Protein AF-A0A7J9ZLB7-F1 (afdb_monomer_lite)

Foldseek 3Di:
DPDQLVVVLVVLVVVVVVCLVPFPDDDDDDDDDCVPCVDPRNVVSCVVSVVVQVVDPPDDDDDPVVVVVVLCVVAPPPDPDDGDDD

Structure (mmCIF, N/CA/C/O backbone):
data_AF-A0A7J9ZLB7-F1
#
_entry.id   AF-A0A7J9ZLB7-F1
#
loop_
_atom_site.group_PDB
_atom_site.id
_atom_site.type_symbol
_atom_site.label_atom_id
_atom_site.label_alt_id
_atom_site.label_comp_id
_atom_site.label_asym_id
_atom_site.label_entity_id
_atom_site.label_seq_id
_atom_site.pdbx_PDB_ins_code
_atom_site.Cartn_x
_atom_site.Cartn_y
_atom_site.Cartn_z
_atom_site.occupancy
_atom_site.B_iso_or_equiv
_atom_site.auth_seq_id
_atom_site.auth_comp_id
_atom_site.auth_asym_id
_atom_site.auth_atom_id
_atom_site.pdbx_PDB_model_num
ATOM 1 N N . GLY A 1 1 ? 12.714 -11.458 -8.747 1.00 62.91 1 GLY A N 1
ATOM 2 C CA . GLY A 1 1 ? 12.084 -12.674 -9.291 1.00 62.91 1 GLY A CA 1
ATOM 3 C C . GLY A 1 1 ? 12.255 -12.715 -10.795 1.00 62.91 1 GLY A C 1
ATOM 4 O O . GLY A 1 1 ? 12.513 -11.672 -11.384 1.00 62.91 1 GLY A O 1
ATOM 5 N N . PHE A 1 2 ? 12.149 -13.901 -11.392 1.00 79.69 2 PHE A N 1
ATOM 6 C CA . PHE A 1 2 ? 12.157 -14.089 -12.851 1.00 79.69 2 PHE A CA 1
ATOM 7 C C . PHE A 1 2 ? 10.747 -14.029 -13.470 1.00 79.69 2 PHE A C 1
ATOM 9 O O . PHE A 1 2 ? 10.616 -14.066 -14.686 1.00 79.69 2 PHE A O 1
ATOM 16 N N . VAL A 1 3 ? 9.704 -13.931 -12.635 1.00 92.69 3 VAL A N 1
ATOM 17 C CA . VAL A 1 3 ? 8.304 -13.783 -13.062 1.00 92.69 3 VAL A CA 1
ATOM 18 C C . VAL A 1 3 ? 8.072 -12.378 -13.621 1.00 92.69 3 VAL A C 1
ATOM 20 O O . VAL A 1 3 ? 8.640 -11.403 -13.119 1.00 92.69 3 VAL A O 1
ATOM 23 N N . ASN A 1 4 ? 7.247 -12.283 -14.663 1.00 95.00 4 ASN A N 1
ATOM 24 C CA . ASN 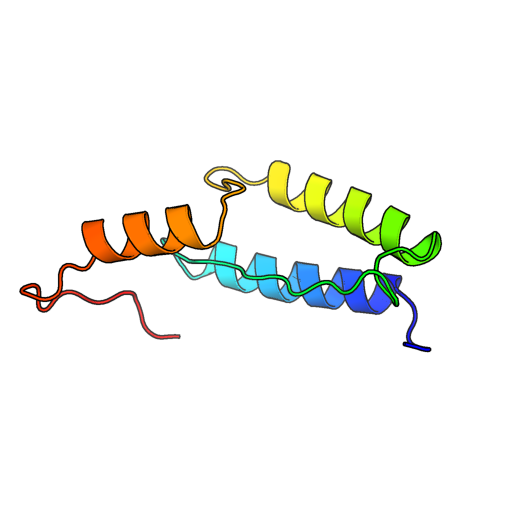A 1 4 ? 6.894 -11.028 -15.313 1.00 95.00 4 ASN A CA 1
ATOM 25 C C . ASN A 1 4 ? 6.166 -10.090 -14.323 1.00 95.00 4 ASN A C 1
ATOM 27 O O . ASN A 1 4 ? 5.148 -10.486 -13.757 1.00 95.00 4 ASN A O 1
ATOM 31 N N . PRO A 1 5 ? 6.627 -8.837 -14.129 1.00 96.56 5 PRO A N 1
ATOM 32 C CA . PRO A 1 5 ? 5.959 -7.877 -13.250 1.00 96.56 5 PRO A CA 1
ATOM 33 C C . PRO A 1 5 ? 4.486 -7.626 -13.592 1.00 96.56 5 PRO A C 1
ATOM 35 O O . PRO A 1 5 ? 3.719 -7.285 -12.707 1.00 96.56 5 PRO A O 1
ATOM 38 N N . ARG A 1 6 ? 4.062 -7.808 -14.849 1.00 97.38 6 ARG A N 1
ATOM 39 C CA . ARG A 1 6 ? 2.649 -7.644 -15.233 1.00 97.38 6 ARG A CA 1
ATOM 40 C C . ARG A 1 6 ? 1.733 -8.696 -14.607 1.00 97.38 6 ARG A C 1
ATOM 42 O O . ARG A 1 6 ? 0.619 -8.359 -14.230 1.00 97.38 6 ARG A O 1
ATOM 49 N N . ASP A 1 7 ? 2.218 -9.922 -14.439 1.00 97.56 7 ASP A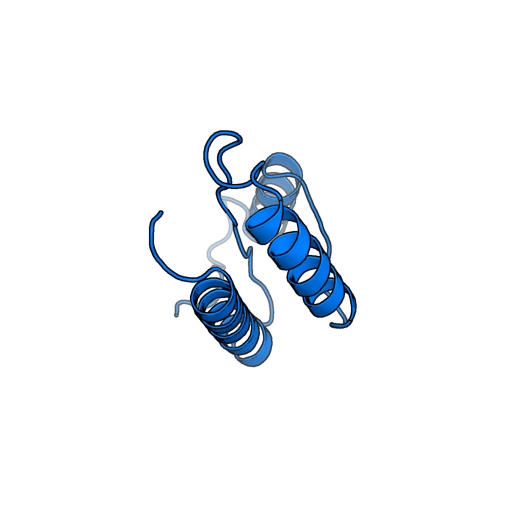 N 1
ATOM 50 C CA . ASP A 1 7 ? 1.441 -10.990 -13.801 1.00 97.56 7 ASP A CA 1
ATOM 51 C C . ASP A 1 7 ? 1.329 -10.738 -12.291 1.00 97.56 7 ASP A C 1
ATOM 53 O O . ASP A 1 7 ? 0.282 -10.949 -11.687 1.00 97.56 7 ASP A O 1
ATOM 57 N N . ILE A 1 8 ? 2.402 -10.214 -11.686 1.00 96.88 8 ILE A N 1
ATOM 58 C CA . ILE A 1 8 ? 2.405 -9.794 -10.279 1.00 96.88 8 ILE A CA 1
ATOM 59 C C . ILE A 1 8 ? 1.477 -8.593 -10.061 1.00 96.88 8 ILE A C 1
ATOM 61 O O . ILE A 1 8 ? 0.754 -8.556 -9.072 1.00 96.88 8 ILE A O 1
ATOM 65 N N . GLU A 1 9 ? 1.461 -7.635 -10.990 1.00 97.81 9 GLU A N 1
ATOM 66 C CA . GLU A 1 9 ? 0.543 -6.494 -10.954 1.00 97.81 9 GLU A CA 1
ATOM 67 C C . GLU A 1 9 ? -0.913 -6.945 -10.939 1.00 97.81 9 GLU A C 1
ATOM 69 O O . GLU A 1 9 ? -1.680 -6.473 -10.104 1.00 97.81 9 GLU A O 1
ATOM 74 N N . GLN A 1 10 ? -1.282 -7.863 -11.839 1.00 98.44 10 GLN A N 1
ATOM 75 C CA . GLN A 1 10 ? -2.635 -8.406 -11.892 1.00 98.44 10 GLN A CA 1
ATOM 76 C C . GLN A 1 10 ? -2.982 -9.117 -10.584 1.00 98.44 10 GLN A C 1
ATOM 78 O O . GLN A 1 10 ? -4.019 -8.839 -9.996 1.00 98.44 10 GLN A O 1
ATOM 83 N N . LEU A 1 11 ? -2.075 -9.953 -10.075 1.00 98.12 11 LEU A N 1
ATOM 84 C CA . LEU A 1 11 ? -2.271 -10.657 -8.812 1.00 98.12 11 LEU A CA 1
ATOM 85 C C . LEU A 1 11 ? -2.511 -9.695 -7.634 1.00 98.12 11 LEU A C 1
ATOM 87 O O . LEU A 1 11 ? -3.357 -9.959 -6.785 1.00 98.12 11 LEU A O 1
ATOM 91 N N . TRP A 1 12 ? -1.756 -8.599 -7.549 1.00 98.44 12 TRP A N 1
ATOM 92 C CA . TRP A 1 12 ? -1.925 -7.604 -6.487 1.00 98.44 12 TRP A CA 1
ATOM 93 C C . TRP A 1 12 ? -3.202 -6.775 -6.657 1.00 98.44 12 TRP A C 1
ATOM 95 O O . TRP A 1 12 ? -3.852 -6.468 -5.661 1.00 98.44 12 TRP A O 1
ATOM 105 N N . ARG A 1 13 ? -3.602 -6.464 -7.898 1.00 98.44 13 ARG A N 1
ATOM 106 C CA . ARG A 1 13 ? -4.903 -5.841 -8.191 1.00 98.44 13 ARG A CA 1
ATOM 107 C C . ARG A 1 13 ? -6.055 -6.744 -7.764 1.00 98.44 13 ARG A C 1
ATOM 109 O O . ARG A 1 13 ? -6.914 -6.283 -7.034 1.00 98.44 13 ARG A O 1
ATOM 116 N N . ASP A 1 14 ? -6.018 -8.029 -8.109 1.00 98.75 14 ASP A N 1
ATOM 117 C CA . ASP A 1 14 ? -7.082 -8.976 -7.756 1.00 98.75 14 ASP A CA 1
ATOM 118 C C . ASP A 1 14 ? -7.232 -9.129 -6.232 1.00 98.75 14 ASP A C 1
ATOM 120 O O . ASP A 1 14 ? -8.346 -9.187 -5.711 1.00 98.75 14 ASP A O 1
ATOM 124 N N . GLN A 1 15 ? -6.111 -9.158 -5.499 1.00 98.62 15 GLN A N 1
ATOM 125 C CA . GLN A 1 15 ? -6.136 -9.167 -4.032 1.00 98.62 15 GLN A CA 1
ATOM 126 C C . GLN A 1 15 ? -6.765 -7.891 -3.467 1.00 98.62 15 GLN A C 1
ATOM 128 O O . GLN A 1 15 ? -7.602 -7.970 -2.568 1.00 98.62 15 GLN A O 1
ATOM 133 N N . PHE A 1 16 ? -6.365 -6.728 -3.985 1.00 98.56 16 PHE A N 1
ATOM 134 C CA . PHE A 1 16 ? -6.930 -5.449 -3.574 1.00 98.56 16 PHE A CA 1
ATOM 135 C C . PHE A 1 16 ? -8.427 -5.364 -3.895 1.00 98.56 16 PHE A C 1
ATOM 137 O O . PHE A 1 16 ? -9.200 -5.016 -3.013 1.00 98.56 16 PHE A O 1
ATOM 144 N N . ASP A 1 17 ? -8.849 -5.736 -5.104 1.00 98.56 17 ASP A N 1
ATOM 145 C CA . ASP A 1 17 ? -10.244 -5.665 -5.552 1.00 98.56 17 ASP A CA 1
ATOM 146 C C . ASP A 1 17 ? -11.156 -6.543 -4.698 1.00 98.56 17 ASP A C 1
ATOM 148 O O . ASP A 1 17 ? -12.273 -6.149 -4.359 1.00 98.56 17 ASP A O 1
ATOM 152 N N . TRP A 1 18 ? -10.687 -7.737 -4.324 1.00 98.12 18 TRP A N 1
ATOM 153 C CA . TRP A 1 18 ? -11.434 -8.606 -3.425 1.00 98.12 18 TRP A CA 1
ATOM 154 C C . TRP A 1 18 ? -11.573 -7.977 -2.034 1.00 98.12 18 TRP A C 1
ATOM 156 O O . TRP A 1 18 ? -12.688 -7.873 -1.532 1.00 98.12 18 TRP A O 1
ATOM 166 N N . VAL A 1 19 ? -10.471 -7.489 -1.452 1.00 97.38 19 VAL A N 1
ATOM 167 C CA . VAL A 1 19 ? -10.480 -6.812 -0.144 1.00 97.38 19 VAL A CA 1
ATOM 168 C C . VAL A 1 19 ? -11.390 -5.586 -0.165 1.00 97.38 19 VAL A C 1
ATOM 170 O O . VAL A 1 19 ? -12.229 -5.435 0.715 1.00 97.38 19 VAL A O 1
ATOM 173 N N . TYR A 1 20 ? -11.266 -4.742 -1.187 1.00 97.56 20 TYR A N 1
ATOM 174 C CA . TYR A 1 20 ? -12.028 -3.505 -1.332 1.00 97.56 20 TYR A CA 1
ATOM 175 C C . TYR A 1 20 ? -13.530 -3.759 -1.505 1.00 97.56 20 TYR A C 1
ATOM 177 O O . TYR A 1 20 ? -14.353 -2.982 -1.029 1.00 97.56 20 TYR A O 1
ATOM 185 N N . ARG A 1 21 ? -13.900 -4.849 -2.186 1.00 97.31 21 ARG A N 1
ATOM 186 C CA . ARG A 1 21 ? -15.300 -5.231 -2.410 1.00 97.31 21 ARG A CA 1
ATOM 187 C C . ARG A 1 21 ? -15.955 -5.863 -1.183 1.00 97.31 21 ARG A C 1
ATOM 189 O O . ARG A 1 21 ? -17.163 -5.716 -1.026 1.00 97.31 21 ARG A O 1
ATOM 196 N N . GLU A 1 22 ? -15.197 -6.601 -0.375 1.00 97.19 22 GLU A N 1
ATOM 197 C CA . GLU A 1 22 ? -15.747 -7.442 0.698 1.00 97.19 22 GLU A CA 1
ATOM 198 C C . GLU A 1 22 ? -15.587 -6.836 2.102 1.00 97.19 22 GLU A C 1
ATOM 200 O O . GLU A 1 22 ? -16.352 -7.189 2.998 1.00 97.19 22 GLU A O 1
ATOM 205 N N . LEU A 1 23 ? -14.616 -5.940 2.323 1.00 95.81 23 LEU A N 1
ATOM 206 C CA . LEU A 1 23 ? -14.285 -5.420 3.652 1.00 95.81 23 LEU A CA 1
ATOM 207 C C . LEU A 1 23 ? -14.473 -3.900 3.741 1.00 95.81 23 LEU A C 1
ATOM 209 O O . LEU A 1 23 ? -13.750 -3.131 3.112 1.00 95.81 23 LEU A O 1
ATOM 213 N N . ASP A 1 24 ? -15.362 -3.461 4.637 1.00 94.31 24 ASP A N 1
ATOM 214 C CA . ASP A 1 24 ? -15.547 -2.036 4.969 1.00 94.31 24 ASP A CA 1
ATOM 215 C C . ASP A 1 24 ? -14.333 -1.432 5.707 1.00 94.31 24 ASP A C 1
ATOM 217 O O . ASP A 1 24 ? -14.149 -0.213 5.760 1.00 94.31 24 ASP A O 1
ATOM 221 N N . TYR A 1 25 ? -13.502 -2.285 6.316 1.00 95.69 25 TYR A N 1
ATOM 222 C CA . TYR A 1 25 ? -12.267 -1.910 6.994 1.00 95.69 25 TYR A CA 1
ATOM 223 C C . TYR A 1 25 ? -11.188 -2.972 6.780 1.00 95.69 25 TYR A C 1
ATOM 225 O O . TYR A 1 25 ? -11.362 -4.125 7.173 1.00 95.69 25 TYR A O 1
ATOM 233 N N . ALA A 1 26 ? -10.052 -2.570 6.210 1.00 96.44 26 ALA A N 1
ATOM 234 C CA . ALA A 1 26 ? -8.907 -3.445 5.996 1.00 96.44 26 ALA A CA 1
ATOM 235 C C . ALA A 1 26 ? -7.584 -2.667 5.986 1.00 96.44 26 ALA A C 1
ATOM 237 O O . ALA A 1 26 ? -7.540 -1.480 5.662 1.00 96.44 26 ALA A O 1
ATOM 238 N N . VAL A 1 27 ? -6.491 -3.374 6.282 1.00 96.38 27 VAL A N 1
ATOM 239 C CA . VAL A 1 27 ? -5.117 -2.913 6.047 1.00 96.38 27 VAL A CA 1
ATOM 240 C C . VAL A 1 27 ? -4.507 -3.798 4.963 1.00 96.38 27 VAL A C 1
ATOM 242 O O . VAL A 1 27 ? -4.250 -4.979 5.193 1.00 96.38 27 VAL A O 1
ATOM 245 N N . TYR A 1 28 ? -4.268 -3.234 3.779 1.00 96.88 28 TYR A N 1
ATOM 246 C CA . TYR A 1 28 ? -3.631 -3.941 2.666 1.00 96.88 28 TYR A CA 1
ATOM 247 C C . TYR A 1 28 ? -2.118 -3.680 2.662 1.00 96.88 28 TYR A C 1
ATOM 249 O O . TYR A 1 28 ? -1.641 -2.651 2.184 1.00 96.88 28 TYR A O 1
ATOM 257 N N . GLY A 1 29 ? -1.354 -4.600 3.254 1.00 96.00 29 GLY A N 1
ATOM 258 C CA . GLY A 1 29 ? 0.096 -4.473 3.401 1.00 96.00 29 GLY A CA 1
ATOM 259 C C . GLY A 1 29 ? 0.874 -4.997 2.193 1.00 96.00 29 GLY A C 1
ATOM 260 O O . GLY A 1 29 ? 0.694 -6.139 1.780 1.00 96.00 29 GLY A O 1
ATOM 261 N N . MET A 1 30 ? 1.814 -4.199 1.680 1.00 96.25 30 MET A N 1
ATOM 262 C CA . MET A 1 30 ? 2.732 -4.606 0.611 1.00 96.25 30 MET A CA 1
ATOM 263 C C . MET A 1 30 ? 4.180 -4.576 1.095 1.00 96.25 30 MET A C 1
ATOM 265 O O . MET A 1 30 ? 4.709 -3.522 1.445 1.00 96.25 30 MET A O 1
ATOM 269 N N . THR A 1 31 ? 4.857 -5.723 1.079 1.00 97.00 31 THR A N 1
ATOM 270 C CA . THR A 1 31 ? 6.284 -5.801 1.420 1.00 97.00 31 THR A CA 1
ATOM 271 C C . THR A 1 31 ? 7.138 -5.689 0.165 1.00 97.00 31 THR A C 1
ATOM 273 O O . THR A 1 31 ? 7.062 -6.519 -0.741 1.00 97.00 31 THR A O 1
ATOM 276 N N . LEU A 1 32 ? 8.001 -4.677 0.128 1.00 96.38 32 LEU A N 1
ATOM 277 C CA . LEU A 1 32 ? 8.909 -4.403 -0.980 1.00 96.38 32 LEU A CA 1
ATOM 278 C C . LEU A 1 32 ? 10.358 -4.518 -0.505 1.00 96.38 32 LEU A C 1
ATOM 280 O O . LEU A 1 32 ? 10.663 -4.227 0.647 1.00 96.38 32 LEU A O 1
ATOM 284 N N . HIS A 1 33 ? 11.254 -4.915 -1.407 1.00 96.75 33 HIS A N 1
ATOM 285 C CA . HIS A 1 33 ? 12.694 -4.971 -1.141 1.00 96.75 33 HIS A CA 1
ATOM 286 C C . HIS A 1 33 ? 13.431 -4.208 -2.238 1.00 96.75 33 HIS A C 1
ATOM 288 O O . HIS A 1 33 ? 13.122 -4.435 -3.413 1.00 96.75 33 HIS A O 1
ATOM 294 N N . PRO A 1 34 ? 14.411 -3.347 -1.916 1.00 97.19 34 PRO A N 1
ATOM 295 C CA . PRO A 1 34 ? 15.123 -2.562 -2.926 1.00 97.19 34 PRO A CA 1
ATOM 296 C C . PRO A 1 34 ? 15.788 -3.445 -3.996 1.00 97.19 34 PRO A C 1
ATOM 298 O O . PRO A 1 34 ? 15.763 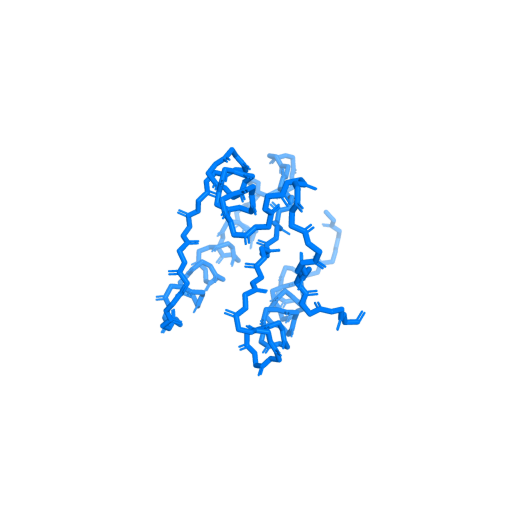-3.101 -5.176 1.00 97.19 34 PRO A O 1
ATOM 301 N N . ASP A 1 35 ? 16.264 -4.635 -3.622 1.00 96.19 35 ASP A N 1
ATOM 302 C CA . ASP A 1 35 ? 16.903 -5.638 -4.488 1.00 96.19 35 ASP A CA 1
ATOM 303 C C . ASP A 1 35 ? 16.032 -6.087 -5.680 1.00 96.19 35 ASP A C 1
ATOM 305 O O . ASP A 1 35 ? 16.531 -6.517 -6.734 1.00 96.19 35 ASP A O 1
ATOM 309 N N . VAL A 1 36 ? 14.708 -6.015 -5.509 1.00 95.88 36 VAL A N 1
ATOM 310 C CA . VAL A 1 36 ? 13.709 -6.444 -6.496 1.00 95.88 36 VAL A CA 1
ATOM 311 C C . VAL A 1 36 ? 12.866 -5.263 -6.964 1.00 95.88 36 VAL A C 1
ATOM 313 O O . VAL A 1 36 ? 12.788 -5.017 -8.166 1.00 95.88 36 VAL A O 1
ATOM 316 N N . SER A 1 37 ? 12.273 -4.523 -6.031 1.00 96.19 37 SER A N 1
ATOM 317 C CA . SER A 1 37 ? 11.350 -3.418 -6.288 1.00 96.19 37 SER A CA 1
ATOM 318 C C . SER A 1 37 ? 12.030 -2.169 -6.843 1.00 96.19 37 SER A C 1
ATOM 320 O O . SER A 1 37 ? 11.372 -1.374 -7.501 1.00 96.19 37 SER A O 1
ATOM 322 N N . GLY A 1 38 ? 13.346 -2.025 -6.655 1.00 96.25 38 GLY A N 1
ATOM 323 C CA . GLY A 1 38 ? 14.133 -0.944 -7.253 1.00 96.25 38 GLY A CA 1
ATOM 324 C C . GLY A 1 38 ? 14.478 -1.155 -8.732 1.00 96.25 38 GLY A C 1
ATOM 325 O O . GLY A 1 38 ? 15.082 -0.283 -9.351 1.00 96.25 38 GLY A O 1
ATOM 326 N N . ARG A 1 39 ? 14.132 -2.305 -9.328 1.00 96.50 39 ARG A N 1
ATOM 327 C CA . ARG A 1 39 ? 14.422 -2.575 -10.745 1.00 96.50 39 ARG A CA 1
ATOM 328 C C . ARG A 1 39 ? 13.444 -1.811 -11.648 1.00 96.50 39 ARG A C 1
ATOM 330 O O . ARG A 1 39 ? 12.250 -1.821 -11.347 1.00 96.50 39 ARG A O 1
ATOM 337 N N . PRO A 1 40 ? 13.879 -1.240 -12.788 1.00 97.81 40 PRO A N 1
ATOM 338 C CA . PRO A 1 40 ? 13.043 -0.351 -13.607 1.00 97.81 40 PRO A CA 1
ATOM 339 C C . PRO A 1 40 ? 11.663 -0.912 -13.981 1.00 97.81 40 PRO A C 1
ATOM 341 O O . PRO A 1 40 ? 10.653 -0.228 -13.859 1.00 97.81 40 PRO A O 1
ATOM 344 N N . GLN A 1 41 ? 11.585 -2.184 -14.375 1.00 97.31 41 GLN A N 1
ATOM 345 C CA . GLN A 1 41 ? 10.321 -2.831 -14.736 1.00 97.31 41 GLN A CA 1
ATOM 346 C C . GLN A 1 41 ? 9.350 -2.996 -13.555 1.00 97.31 41 GLN A C 1
ATOM 348 O O . GLN A 1 41 ? 8.139 -3.060 -13.766 1.00 97.31 41 GLN A O 1
ATOM 353 N N . VAL A 1 42 ? 9.874 -3.068 -12.328 1.00 97.69 42 VAL A N 1
ATOM 354 C CA . VAL A 1 42 ? 9.075 -3.150 -11.100 1.00 97.69 42 VAL A CA 1
ATOM 355 C C . VAL A 1 42 ? 8.704 -1.750 -10.618 1.00 97.69 42 VAL A C 1
ATOM 357 O O . VAL A 1 42 ? 7.577 -1.557 -10.188 1.00 97.69 42 VAL A O 1
ATOM 360 N N . LEU A 1 43 ? 9.569 -0.748 -10.791 1.00 98.31 43 LEU A N 1
ATOM 361 C CA . LEU A 1 43 ? 9.212 0.653 -10.535 1.00 98.31 43 LEU A CA 1
ATOM 362 C C . LEU A 1 43 ? 8.008 1.088 -11.382 1.00 98.31 43 LEU A C 1
ATOM 364 O O . LEU A 1 43 ? 7.024 1.571 -10.834 1.00 98.31 43 LEU A O 1
ATOM 368 N N . LEU A 1 44 ? 8.011 0.789 -12.687 1.00 98.44 44 LEU A N 1
ATOM 369 C CA . LEU A 1 44 ? 6.859 1.071 -13.553 1.00 98.44 44 LEU A CA 1
ATOM 370 C C . LEU A 1 44 ? 5.589 0.323 -13.104 1.00 98.44 44 LEU A C 1
ATOM 372 O O . LEU A 1 44 ? 4.477 0.810 -13.294 1.00 98.44 44 LEU A O 1
ATOM 376 N N . MET A 1 45 ? 5.732 -0.889 -12.560 1.00 98.31 45 MET A N 1
ATOM 377 C CA . MET A 1 45 ? 4.619 -1.654 -11.984 1.00 98.31 45 MET A CA 1
ATOM 378 C C . MET A 1 45 ? 4.053 -0.975 -10.737 1.00 98.31 45 MET A C 1
ATOM 380 O O . MET A 1 45 ? 2.837 -0.847 -10.618 1.00 98.31 45 MET A O 1
ATOM 384 N N . LEU A 1 46 ? 4.928 -0.500 -9.851 1.00 98.31 46 LEU A N 1
ATOM 385 C CA . LEU A 1 46 ? 4.541 0.216 -8.642 1.00 98.31 46 LEU A CA 1
ATOM 386 C C . LEU A 1 46 ? 3.834 1.535 -8.969 1.00 98.31 46 LEU A C 1
ATOM 388 O O . LEU A 1 46 ? 2.798 1.812 -8.381 1.00 98.31 46 LEU A O 1
ATOM 392 N N . GLU A 1 47 ? 4.311 2.304 -9.950 1.00 98.56 47 GLU A N 1
ATOM 393 C CA . GLU A 1 47 ? 3.634 3.534 -10.393 1.00 98.56 47 GLU A CA 1
ATOM 394 C C . GLU A 1 47 ? 2.178 3.275 -10.810 1.00 98.56 47 GLU A C 1
ATOM 396 O O . GLU A 1 47 ? 1.266 3.975 -10.372 1.00 98.56 47 GLU A O 1
ATOM 401 N N . ARG A 1 48 ? 1.936 2.229 -11.612 1.00 98.62 48 ARG A N 1
ATOM 402 C CA . ARG A 1 48 ? 0.581 1.880 -12.068 1.00 98.62 48 ARG A CA 1
ATOM 403 C C . ARG A 1 48 ? -0.312 1.379 -10.948 1.00 98.62 48 ARG A C 1
ATOM 405 O O . ARG A 1 48 ? -1.495 1.710 -10.940 1.00 98.62 48 ARG A O 1
ATOM 412 N N . ILE A 1 49 ? 0.218 0.551 -10.049 1.00 98.12 49 ILE A N 1
ATOM 413 C CA . ILE A 1 49 ? -0.604 -0.033 -8.990 1.00 98.12 49 ILE A CA 1
ATOM 414 C C . ILE A 1 49 ? -0.947 0.998 -7.913 1.00 98.12 49 ILE A C 1
ATOM 416 O O . ILE A 1 49 ? -2.085 1.050 -7.465 1.00 98.12 49 ILE A O 1
ATOM 420 N N . LEU A 1 50 ? -0.007 1.886 -7.572 1.00 98.25 50 LEU A N 1
ATOM 421 C CA . LEU A 1 50 ? -0.264 2.993 -6.653 1.00 98.25 50 LEU A CA 1
ATOM 422 C C . LEU A 1 50 ? -1.279 3.976 -7.245 1.00 98.25 50 LEU A C 1
ATOM 424 O O . LEU A 1 50 ? -2.177 4.412 -6.530 1.00 98.25 50 LEU A O 1
ATOM 428 N N . GLY A 1 51 ? -1.180 4.271 -8.549 1.00 98.62 51 GLY A N 1
ATOM 429 C CA . GLY A 1 51 ? -2.188 5.055 -9.265 1.00 98.62 51 GLY A CA 1
ATOM 430 C C . GLY A 1 51 ? -3.574 4.412 -9.201 1.00 98.62 51 GLY A C 1
ATOM 431 O O . GLY A 1 51 ? -4.532 5.070 -8.817 1.00 98.62 51 GLY A O 1
ATOM 432 N N . TYR A 1 52 ? -3.663 3.107 -9.474 1.00 98.69 52 TYR A N 1
ATOM 433 C CA . TYR A 1 52 ? -4.914 2.353 -9.378 1.00 98.69 52 TYR A CA 1
ATOM 434 C C . TYR A 1 52 ? -5.528 2.402 -7.975 1.00 98.69 52 TYR A C 1
ATOM 436 O O . TYR A 1 52 ? -6.705 2.709 -7.834 1.00 98.69 52 TYR A O 1
ATOM 444 N N . PHE A 1 53 ? -4.747 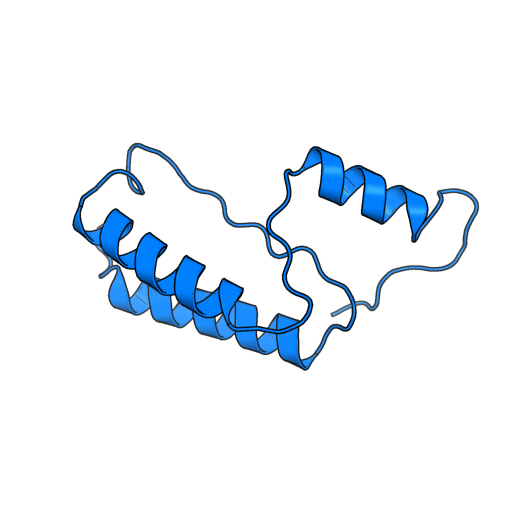2.164 -6.919 1.00 98.50 53 PHE A N 1
ATOM 445 C CA . PHE A 1 53 ? -5.259 2.239 -5.548 1.00 98.50 53 PHE A CA 1
ATOM 446 C C . PHE A 1 53 ? -5.760 3.642 -5.191 1.00 98.50 53 PHE A C 1
ATOM 448 O O . PHE A 1 53 ? -6.801 3.774 -4.554 1.00 98.50 53 PHE A O 1
ATOM 455 N N . ALA A 1 54 ? -5.062 4.689 -5.639 1.00 98.25 54 ALA A N 1
ATOM 456 C CA . ALA A 1 54 ? -5.442 6.076 -5.377 1.00 98.25 54 ALA A CA 1
ATOM 457 C C . ALA A 1 5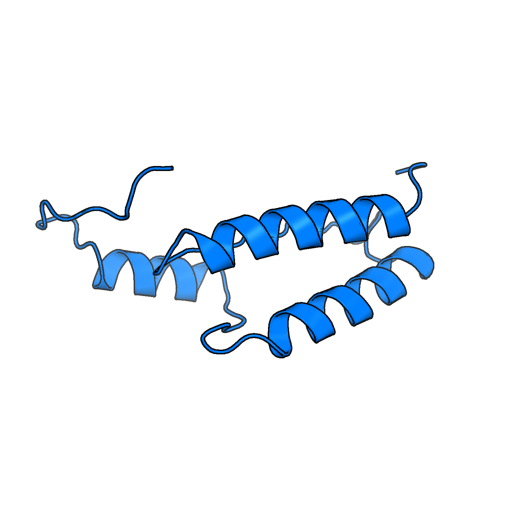4 ? -6.766 6.496 -6.048 1.00 98.25 54 ALA A C 1
ATOM 459 O O . ALA A 1 54 ? -7.385 7.465 -5.613 1.00 98.25 54 ALA A O 1
ATOM 460 N N . GLU A 1 55 ? -7.217 5.783 -7.086 1.00 98.31 55 GLU A N 1
ATOM 461 C CA . GLU A 1 55 ? -8.507 6.029 -7.749 1.00 98.31 55 GLU A CA 1
ATOM 462 C C . GLU A 1 55 ? -9.713 5.536 -6.923 1.00 98.31 55 GLU A C 1
ATOM 464 O O . GLU A 1 55 ? -10.850 5.919 -7.206 1.00 98.31 55 GLU A O 1
ATOM 469 N N . HIS A 1 56 ? -9.492 4.718 -5.887 1.00 98.56 56 HIS A N 1
ATOM 470 C CA . HIS A 1 56 ? -10.560 4.119 -5.088 1.00 98.56 56 HIS A CA 1
ATOM 471 C C . HIS A 1 56 ? -10.913 4.983 -3.872 1.00 98.56 56 HIS A C 1
ATOM 473 O O . HIS A 1 56 ? -10.072 5.313 -3.034 1.00 98.56 56 HIS A O 1
ATOM 479 N N . SER A 1 57 ? -12.197 5.326 -3.741 1.00 98.31 57 SER A N 1
ATOM 480 C CA . SER A 1 57 ? -12.698 6.110 -2.608 1.00 98.31 57 SER A CA 1
ATOM 481 C C . SER A 1 57 ? -12.451 5.387 -1.279 1.00 98.31 57 SER A C 1
ATOM 483 O O . SER A 1 57 ? -12.645 4.179 -1.184 1.00 98.31 57 SER A O 1
ATOM 485 N N . GLY A 1 58 ? -12.032 6.121 -0.247 1.00 97.38 58 GLY A N 1
ATOM 486 C CA . GLY A 1 58 ? -11.759 5.561 1.081 1.00 97.38 58 GLY A CA 1
ATOM 487 C C . GLY A 1 58 ? -10.356 4.970 1.257 1.00 97.38 58 GLY A C 1
ATOM 488 O O . GLY A 1 58 ? -9.968 4.687 2.389 1.00 97.38 58 GLY A O 1
ATOM 489 N N . VAL A 1 59 ? -9.559 4.848 0.190 1.00 98.31 59 VAL A N 1
ATOM 490 C CA . VAL A 1 59 ? -8.157 4.426 0.302 1.00 98.31 59 VAL A CA 1
ATOM 491 C C . VAL A 1 59 ? -7.302 5.554 0.871 1.00 98.31 59 VAL A C 1
ATOM 493 O O . VAL A 1 59 ? -7.369 6.700 0.430 1.00 98.31 59 VAL A O 1
ATOM 496 N N . SER A 1 60 ? -6.468 5.217 1.855 1.00 97.69 60 SER A N 1
ATOM 497 C CA . SER A 1 60 ? -5.446 6.103 2.417 1.00 97.69 60 SER A CA 1
ATOM 498 C C . SER A 1 60 ? -4.111 5.370 2.482 1.00 97.69 60 SER A C 1
ATOM 500 O O . SER A 1 60 ? -4.051 4.225 2.928 1.00 97.69 60 SER A O 1
ATOM 502 N N . PHE A 1 61 ? -3.036 6.032 2.057 1.00 98.19 61 PHE A N 1
ATOM 503 C CA . PHE A 1 61 ? -1.678 5.514 2.213 1.00 98.19 61 PHE A CA 1
ATOM 504 C C . PHE A 1 61 ? -1.137 5.951 3.567 1.00 98.19 61 PHE A C 1
ATOM 506 O O . PHE A 1 61 ? -1.042 7.148 3.834 1.00 98.19 61 PHE A O 1
ATOM 513 N N . VAL A 1 62 ? -0.796 4.977 4.404 1.00 98.25 62 VAL A N 1
ATOM 514 C CA . VAL A 1 62 ? -0.367 5.200 5.785 1.00 98.25 62 VAL A CA 1
ATOM 515 C C . VAL A 1 62 ? 0.881 4.391 6.106 1.00 98.25 62 VAL A C 1
ATOM 517 O O . VAL A 1 62 ? 1.212 3.403 5.444 1.00 98.25 62 VAL A O 1
ATOM 520 N N . THR A 1 63 ? 1.578 4.809 7.149 1.00 98.56 63 THR A N 1
ATOM 521 C CA . THR A 1 63 ? 2.617 4.019 7.799 1.00 98.56 63 THR A CA 1
ATOM 522 C C . THR A 1 63 ? 2.009 2.848 8.578 1.00 98.56 63 THR A C 1
ATOM 524 O O . THR A 1 63 ? 0.833 2.844 8.945 1.00 98.56 63 THR A O 1
ATOM 527 N N . MET A 1 64 ? 2.830 1.839 8.883 1.00 97.81 64 MET A N 1
ATOM 528 C CA . MET A 1 64 ? 2.402 0.717 9.733 1.00 97.81 64 MET A CA 1
ATOM 529 C C . MET A 1 64 ? 2.072 1.159 11.170 1.00 97.81 64 MET A C 1
ATOM 531 O O . MET A 1 64 ? 1.257 0.520 11.833 1.00 97.81 64 MET A O 1
ATOM 535 N N . GLU A 1 65 ? 2.685 2.247 11.648 1.00 98.50 65 GLU A N 1
ATOM 536 C CA . GLU A 1 65 ? 2.377 2.847 12.951 1.00 98.50 65 GLU A CA 1
ATOM 537 C C . GLU A 1 65 ? 0.968 3.448 12.950 1.00 98.50 65 GLU A C 1
ATOM 539 O O . GLU A 1 65 ? 0.144 3.051 13.768 1.00 98.50 65 GLU A O 1
ATOM 544 N N . GLU A 1 66 ? 0.642 4.285 11.962 1.00 98.69 66 GLU A N 1
ATOM 545 C CA . GLU A 1 66 ? -0.702 4.861 11.806 1.00 98.69 66 GLU A CA 1
ATOM 546 C C . GLU A 1 66 ? -1.783 3.781 11.652 1.00 98.69 66 GLU A C 1
ATOM 548 O O . GLU A 1 66 ? -2.850 3.887 12.257 1.00 98.69 66 GLU A O 1
ATOM 553 N N . ALA A 1 67 ? -1.506 2.711 10.897 1.00 97.69 67 ALA A N 1
ATOM 554 C CA . ALA A 1 67 ? -2.417 1.571 10.786 1.00 97.69 67 ALA A CA 1
ATOM 555 C C . ALA A 1 67 ? -2.632 0.868 12.140 1.00 97.69 67 ALA A C 1
ATOM 557 O O . ALA A 1 67 ? -3.751 0.480 12.474 1.00 97.69 67 ALA A O 1
ATOM 558 N N . THR A 1 68 ? -1.572 0.731 12.942 1.00 97.31 68 THR A N 1
ATOM 559 C CA . THR A 1 68 ? -1.640 0.134 14.285 1.00 97.31 68 THR A CA 1
ATOM 560 C C . THR A 1 68 ? -2.434 1.012 15.250 1.00 97.31 68 THR A C 1
ATOM 562 O O . THR A 1 68 ? -3.254 0.502 16.018 1.00 97.31 68 THR A O 1
ATOM 565 N N . ASP A 1 69 ? -2.215 2.324 15.213 1.00 98.06 69 ASP A N 1
ATOM 566 C CA . ASP A 1 69 ? -2.918 3.283 16.062 1.00 98.06 69 ASP A CA 1
ATOM 567 C C . ASP A 1 69 ? -4.406 3.364 15.708 1.00 98.06 69 ASP A C 1
ATOM 569 O O . ASP A 1 69 ? -5.260 3.328 16.600 1.00 98.06 69 ASP A O 1
ATOM 573 N N . ASP A 1 70 ? -4.743 3.387 14.415 1.00 97.50 70 ASP A N 1
ATOM 574 C CA . ASP A 1 70 ? -6.129 3.321 13.953 1.00 97.50 70 ASP A CA 1
ATOM 575 C C . ASP A 1 70 ? -6.809 2.016 14.388 1.00 97.50 70 ASP A C 1
ATOM 577 O O . ASP A 1 70 ? -7.921 2.054 14.924 1.00 97.50 70 ASP A O 1
ATOM 581 N N . PHE A 1 71 ? -6.120 0.878 14.249 1.00 96.31 71 PHE A N 1
ATOM 582 C CA . PHE A 1 71 ? -6.629 -0.415 14.698 1.00 96.31 71 PHE A CA 1
ATOM 583 C C . PHE A 1 71 ? -6.927 -0.418 16.199 1.00 96.31 71 PHE A C 1
ATOM 585 O O . PHE A 1 71 ? -8.029 -0.782 16.601 1.00 96.31 71 PHE A O 1
ATOM 592 N N . ARG A 1 72 ? -5.985 0.034 17.039 1.00 95.94 72 ARG A N 1
ATOM 593 C CA . ARG A 1 72 ? -6.166 0.095 18.503 1.00 95.94 72 ARG A CA 1
ATOM 594 C C . ARG A 1 72 ? -7.303 1.022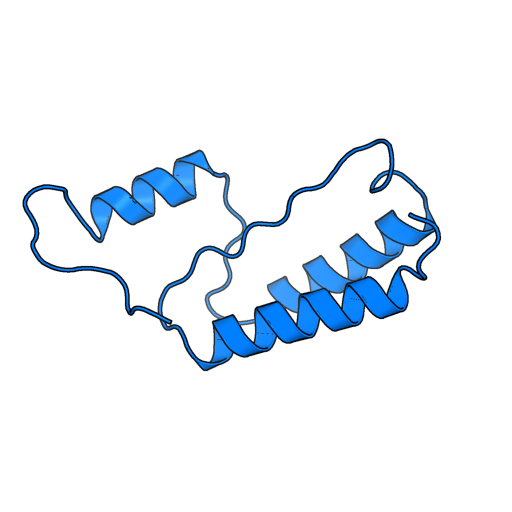 18.916 1.00 95.94 72 ARG A C 1
ATOM 596 O O . ARG A 1 72 ? -7.975 0.756 19.908 1.00 95.94 72 ARG A O 1
ATOM 603 N N . ARG A 1 73 ? -7.517 2.107 18.171 1.00 96.38 73 ARG A N 1
ATOM 604 C CA . ARG A 1 73 ? -8.616 3.045 18.410 1.00 96.38 73 ARG A CA 1
ATOM 605 C C . ARG A 1 73 ? -9.974 2.441 18.044 1.00 96.38 73 ARG A C 1
ATOM 607 O O . ARG A 1 73 ? -10.942 2.685 18.757 1.00 96.38 73 ARG A O 1
ATOM 614 N N . ARG A 1 74 ? -10.058 1.689 16.940 1.00 95.62 74 ARG A N 1
ATOM 615 C CA . ARG A 1 74 ? -11.292 1.018 16.486 1.00 95.62 74 ARG A CA 1
ATOM 616 C C . ARG A 1 74 ? -11.619 -0.224 17.307 1.00 95.62 74 ARG A C 1
ATOM 618 O O . ARG A 1 74 ? -12.777 -0.443 17.634 1.00 95.62 74 ARG A O 1
ATOM 625 N N . PHE A 1 75 ? -10.597 -0.990 17.674 1.00 95.75 75 PHE A N 1
ATOM 626 C CA . PHE A 1 75 ? -10.709 -2.236 18.425 1.00 95.75 75 PHE A CA 1
ATOM 627 C C . PHE A 1 75 ? -9.838 -2.185 19.693 1.00 95.75 75 PHE A C 1
ATOM 629 O O . PHE A 1 75 ? -8.792 -2.840 19.754 1.00 95.75 75 PHE A O 1
ATOM 636 N N . PRO A 1 76 ? -10.239 -1.405 20.718 1.00 96.12 76 PRO A N 1
ATOM 637 C CA . PRO A 1 76 ? -9.521 -1.352 21.987 1.00 96.12 76 PRO A CA 1
ATOM 638 C C . PRO A 1 76 ? -9.441 -2.724 22.656 1.00 96.12 76 PRO A C 1
ATOM 640 O O . PRO A 1 76 ? -10.341 -3.554 22.509 1.00 96.12 76 PRO A O 1
ATOM 643 N N . PHE A 1 77 ? -8.397 -2.946 23.459 1.00 93.62 77 PHE A N 1
ATOM 644 C CA . PHE A 1 77 ? -8.211 -4.213 24.174 1.00 93.62 77 PHE A CA 1
ATOM 645 C C . PHE A 1 77 ? -9.376 -4.548 25.114 1.00 93.62 77 PHE A C 1
ATOM 647 O O . PHE A 1 77 ? -9.711 -5.725 25.245 1.00 93.62 77 PHE A O 1
ATOM 654 N N . GLU A 1 78 ? -10.012 -3.549 25.739 1.00 95.38 78 GLU A N 1
ATOM 655 C CA . GLU A 1 78 ? -11.183 -3.785 26.593 1.00 95.38 78 GLU A CA 1
ATOM 656 C C . GLU A 1 78 ? -12.467 -4.090 25.801 1.00 95.38 78 GLU A C 1
ATOM 658 O O . GLU A 1 78 ? -13.438 -4.575 26.381 1.00 95.38 78 GLU A O 1
ATOM 663 N N . SER A 1 79 ? -12.493 -3.819 24.491 1.00 94.56 79 SER A N 1
ATOM 664 C CA . SER A 1 79 ? -13.654 -4.083 23.641 1.00 94.56 79 SER A CA 1
ATOM 665 C C . SER A 1 79 ? -13.728 -5.555 23.238 1.00 94.56 79 SER A C 1
ATOM 667 O O . SER A 1 79 ? -12.708 -6.211 22.992 1.00 94.56 79 SER A O 1
ATOM 669 N N . THR A 1 80 ? -14.951 -6.070 23.106 1.00 94.00 80 THR A N 1
ATOM 670 C CA . THR A 1 80 ? -15.229 -7.381 22.501 1.00 94.00 80 THR A CA 1
ATOM 671 C C . THR A 1 80 ? -15.441 -7.306 20.989 1.00 94.00 80 THR A C 1
ATOM 673 O O . THR A 1 80 ? -15.490 -8.349 20.345 1.00 94.00 80 THR A O 1
ATOM 676 N N . GLU A 1 81 ? -15.571 -6.107 20.413 1.00 93.81 81 GLU A N 1
ATOM 677 C CA . GLU A 1 81 ? -15.696 -5.926 18.963 1.00 93.81 81 GLU A CA 1
ATOM 678 C C . GLU A 1 81 ? -14.395 -6.306 18.254 1.00 93.81 81 GLU A C 1
ATOM 680 O O . GLU A 1 81 ? -13.294 -6.030 18.741 1.00 93.81 81 GLU A O 1
ATOM 685 N N . ARG A 1 82 ? -14.510 -6.941 17.090 1.00 90.50 82 ARG A N 1
ATOM 686 C CA . ARG A 1 82 ? -13.381 -7.359 16.255 1.00 90.50 82 ARG A CA 1
ATOM 687 C C . ARG A 1 82 ? -13.677 -7.011 14.794 1.00 90.50 82 ARG A C 1
ATOM 689 O O . ARG A 1 82 ? -14.853 -6.865 14.451 1.00 90.50 82 ARG A O 1
ATOM 696 N N . PRO A 1 83 ? -12.644 -6.849 13.950 1.00 89.56 83 PRO A N 1
ATOM 697 C CA . PRO A 1 83 ? -12.844 -6.740 12.510 1.00 89.56 83 PRO A CA 1
ATOM 698 C C . PRO A 1 83 ? -13.618 -7.950 11.980 1.00 89.56 83 PRO A C 1
ATOM 700 O O . PRO A 1 83 ? -13.599 -9.012 12.601 1.00 89.56 83 PRO A O 1
ATOM 703 N N . ALA A 1 84 ? -14.271 -7.795 10.831 1.00 84.06 84 ALA A N 1
ATOM 704 C CA . ALA A 1 84 ? -14.856 -8.933 10.136 1.00 84.06 84 ALA A CA 1
ATOM 705 C C . ALA A 1 84 ? -13.759 -9.959 9.794 1.00 84.06 84 ALA A C 1
ATOM 707 O O . ALA A 1 84 ? -12.719 -9.592 9.241 1.00 84.06 84 ALA A O 1
ATOM 708 N N . ASP A 1 85 ? -13.998 -11.224 10.140 1.00 77.06 85 ASP A N 1
ATOM 709 C CA . ASP A 1 85 ? -13.158 -12.342 9.709 1.00 77.06 85 ASP A CA 1
ATOM 710 C C . ASP A 1 85 ? -13.401 -12.617 8.213 1.00 77.06 85 ASP A C 1
ATOM 712 O O . ASP A 1 85 ? -14.533 -12.482 7.735 1.00 77.06 85 ASP A O 1
ATOM 716 N N . TYR A 1 86 ? -12.348 -13.013 7.487 1.00 65.25 86 TYR A N 1
ATOM 717 C CA . TYR A 1 86 ? -12.405 -13.445 6.085 1.00 65.25 86 TYR A CA 1
ATOM 718 C C . TYR A 1 86 ? -11.877 -14.868 5.893 1.00 65.25 86 TYR A C 1
ATOM 720 O O . TYR A 1 86 ? -10.930 -15.262 6.615 1.00 65.25 86 TYR A O 1
#

pLDDT: mean 95.64, std 6.03, range [62.91, 98.75]

Radius of gyration: 15.3 Å; chains: 1; bounding box: 33×20×42 Å

Sequence (86 aa):
GFVNPRDIEQLWRDQFDWVYRELDYAVYGMTLHPDVSGRPQVLLMLERILGYFAEHSGVSFVTMEEATDDFRRRFPFESTERPADY

Secondary structure (DSSP, 8-state):
--S-HHHHHHHHHHHHHHHHHH-SS--------HHHHTSHHHHHHHHHHHHHHHTSTT-----HHHHHHHHHHHS-TT----PPP-